Protein AF-A0A428NBM4-F1 (afdb_monomer_lite)

Secondary structure (DSSP, 8-state):
----GGG-EEEE--TT--TT---EEEEE--STTTS--TTTTHHHHHHHHHHHT-EEEEEP---TTTS-TTHHHHSPPPTT-S-EEESS-----GGGS-GGGGGG--HHHHTTT-SSS-HHHHHHHHHHH---TT-TTT-GGG-SSTTTTPPPEE-

Sequence (155 aa):
MRGDYGNDLRIHHPANSPSDASAMFGLIHGGGFCLGNDFIHSYQLRAIASIHHVTVVNLSYHLTPEHRFPAGPNDRKPPGLPGVSACIPYFLEEGIVPAQYKDFYLVREQNVDSMVINKEAMDFVLAAYRPDIMSAAFSPFQSEHPHTGMPPVYM

Foldseek 3Di:
DDDPQAADKDKQAAPDADDDDAQEAEEEDDDLLADDHNCPCVVVQNVVCHVRVHMYIYGHHHGWPVDAPPRRLPHDDDPDRQEYEYDPDDQDDLVLPPPVCNVVPCCQVVQCPPPAPHPVNNVVSCVTRVDPNCDCSRHLSNDPDRPVVPHHYHD

Radius of gyration: 17.14 Å; chains: 1; bounding box: 44×39×41 Å

pLDDT: mean 89.05, std 10.77, range [37.56, 97.94]

Structure (mmCIF, N/CA/C/O backbone):
data_AF-A0A428NBM4-F1
#
_entry.id   AF-A0A428NBM4-F1
#
loop_
_atom_site.group_PDB
_atom_site.id
_atom_site.type_symbol
_atom_site.label_atom_id
_atom_site.label_alt_id
_atom_site.label_comp_id
_atom_site.label_asym_id
_atom_site.label_entity_id
_atom_site.label_seq_id
_atom_site.pdbx_PDB_ins_code
_atom_site.Cartn_x
_atom_site.Cartn_y
_atom_site.Cartn_z
_atom_site.occupancy
_atom_site.B_iso_or_equiv
_atom_site.auth_seq_id
_atom_site.auth_comp_id
_atom_site.auth_asym_id
_atom_site.auth_atom_id
_atom_site.pdbx_PDB_model_num
ATOM 1 N N . MET A 1 1 ? 13.678 -24.552 3.038 1.00 37.56 1 MET A N 1
ATOM 2 C CA . MET A 1 1 ? 14.608 -23.459 3.388 1.00 37.56 1 MET A CA 1
ATOM 3 C C . MET A 1 1 ? 13.862 -22.157 3.180 1.00 37.56 1 MET A C 1
ATOM 5 O O . MET A 1 1 ? 13.599 -21.832 2.034 1.00 37.56 1 MET A O 1
ATOM 9 N N . ARG A 1 2 ? 13.415 -21.494 4.251 1.00 44.97 2 ARG A N 1
ATOM 10 C CA . ARG A 1 2 ? 12.775 -20.174 4.172 1.00 44.97 2 ARG A CA 1
ATOM 11 C C . ARG A 1 2 ? 13.815 -19.156 4.638 1.00 44.97 2 ARG A C 1
ATOM 13 O O . ARG A 1 2 ? 14.247 -19.249 5.783 1.00 44.97 2 ARG A O 1
ATOM 20 N N . GLY A 1 3 ? 14.301 -18.329 3.717 1.00 47.94 3 GLY A N 1
ATOM 21 C CA . GLY A 1 3 ? 15.221 -17.233 4.020 1.00 47.94 3 GLY A CA 1
ATOM 22 C C . GLY A 1 3 ? 14.502 -16.072 4.708 1.00 47.94 3 GLY A C 1
ATOM 23 O O . GLY A 1 3 ? 13.281 -16.089 4.857 1.00 47.94 3 GLY A O 1
ATOM 24 N N . ASP A 1 4 ? 15.273 -15.077 5.126 1.00 60.25 4 ASP A N 1
ATOM 25 C CA . ASP A 1 4 ? 14.794 -13.795 5.646 1.00 60.25 4 ASP A CA 1
ATOM 26 C C . ASP A 1 4 ? 14.234 -12.932 4.492 1.00 60.25 4 ASP A C 1
ATOM 28 O O . ASP A 1 4 ? 14.894 -12.027 3.988 1.00 60.25 4 ASP A O 1
ATOM 32 N N . TYR A 1 5 ? 13.046 -13.291 3.989 1.00 60.06 5 TYR A N 1
ATOM 33 C CA . TYR A 1 5 ? 12.453 -12.723 2.765 1.00 60.06 5 TYR A CA 1
ATOM 34 C C . TYR A 1 5 ? 12.015 -11.254 2.884 1.00 60.06 5 TYR A C 1
ATOM 36 O O . TYR A 1 5 ? 11.665 -10.646 1.872 1.00 60.06 5 TYR A O 1
ATOM 44 N N . GLY A 1 6 ? 11.998 -10.668 4.086 1.00 61.41 6 GLY A N 1
ATOM 45 C CA . GLY A 1 6 ? 11.420 -9.339 4.319 1.00 61.41 6 GLY A CA 1
ATOM 46 C C . GLY A 1 6 ? 12.168 -8.175 3.666 1.00 61.41 6 GLY A C 1
ATOM 47 O O . GLY A 1 6 ? 11.662 -7.061 3.651 1.00 61.41 6 GLY A O 1
ATOM 48 N N . ASN A 1 7 ? 13.350 -8.417 3.094 1.00 72.62 7 ASN A N 1
ATOM 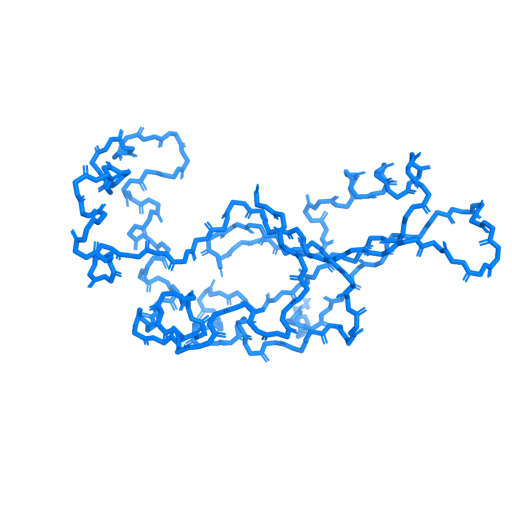49 C CA . ASN A 1 7 ? 14.169 -7.384 2.453 1.00 72.62 7 ASN A CA 1
ATOM 50 C C . ASN A 1 7 ? 14.573 -7.722 1.008 1.00 72.62 7 ASN A C 1
ATOM 52 O O . ASN A 1 7 ? 15.421 -7.037 0.429 1.00 72.62 7 ASN A O 1
ATOM 56 N N . ASP A 1 8 ? 13.986 -8.767 0.422 1.00 83.75 8 ASP A N 1
ATOM 57 C CA . ASP A 1 8 ? 14.270 -9.133 -0.961 1.00 83.75 8 ASP A CA 1
ATOM 58 C C . ASP A 1 8 ? 13.597 -8.160 -1.941 1.00 83.75 8 ASP A C 1
ATOM 60 O O . ASP A 1 8 ? 12.473 -7.691 -1.747 1.00 83.75 8 ASP A O 1
ATOM 64 N N . LEU A 1 9 ? 14.299 -7.871 -3.036 1.00 87.31 9 LEU A N 1
ATOM 65 C CA . LEU A 1 9 ? 13.811 -7.030 -4.122 1.00 87.31 9 LEU A CA 1
ATOM 66 C C . LEU A 1 9 ? 13.942 -7.787 -5.434 1.00 87.31 9 LEU A C 1
ATOM 68 O O . LEU A 1 9 ? 15.004 -8.334 -5.744 1.00 87.31 9 LEU A O 1
ATOM 72 N N . ARG A 1 10 ? 12.897 -7.733 -6.258 1.00 90.19 10 ARG A N 1
ATOM 73 C CA . ARG A 1 10 ? 12.969 -8.218 -7.635 1.00 90.19 10 ARG A CA 1
ATOM 74 C C . ARG A 1 10 ? 12.928 -7.062 -8.606 1.00 90.19 10 ARG A C 1
ATOM 76 O O . ARG A 1 10 ? 11.969 -6.302 -8.642 1.00 90.19 10 ARG A O 1
ATOM 83 N N . ILE A 1 11 ? 13.966 -6.961 -9.424 1.00 91.06 11 ILE A N 1
ATOM 84 C CA . ILE A 1 11 ? 14.113 -5.883 -10.396 1.00 91.06 11 ILE A CA 1
ATOM 85 C C . ILE A 1 11 ? 13.870 -6.440 -11.796 1.00 91.06 11 ILE A C 1
ATOM 87 O O . ILE A 1 11 ? 14.522 -7.392 -12.227 1.00 91.06 11 ILE A O 1
ATOM 91 N N . HIS A 1 12 ? 12.936 -5.827 -12.514 1.00 91.12 12 HIS A N 1
ATOM 92 C CA . HIS A 1 12 ? 12.696 -6.068 -13.928 1.00 91.12 12 HIS A CA 1
ATOM 93 C C . HIS A 1 12 ? 13.242 -4.881 -14.717 1.00 91.12 12 HIS A C 1
ATOM 95 O O . HIS A 1 12 ? 12.687 -3.786 -14.657 1.00 91.12 12 HIS A O 1
ATOM 101 N N . HIS A 1 13 ? 14.335 -5.106 -15.444 1.00 89.50 13 HIS A N 1
ATOM 102 C CA . HIS A 1 13 ? 14.954 -4.108 -16.310 1.00 89.50 13 HIS A CA 1
ATOM 103 C C . HIS A 1 13 ? 14.681 -4.441 -17.791 1.00 89.50 13 HIS A C 1
ATOM 105 O O . HIS A 1 13 ? 14.746 -5.621 -18.156 1.00 89.50 13 HIS A O 1
ATOM 111 N N . PRO A 1 14 ? 14.381 -3.456 -18.659 1.00 86.00 14 PRO A N 1
ATOM 112 C CA . PRO A 1 14 ? 14.180 -3.706 -20.084 1.00 86.00 14 PRO A CA 1
ATOM 113 C C . PRO A 1 14 ? 15.511 -4.044 -20.771 1.00 86.00 14 PRO A C 1
ATOM 115 O O . PRO A 1 14 ? 16.507 -3.358 -20.565 1.00 86.00 14 PRO A O 1
ATOM 118 N N . ALA A 1 15 ? 15.529 -5.067 -21.632 1.00 77.88 15 ALA A N 1
ATOM 119 C CA . ALA A 1 15 ? 16.760 -5.570 -22.260 1.00 77.88 15 ALA A CA 1
ATOM 120 C C . ALA A 1 15 ? 17.483 -4.556 -23.175 1.00 77.88 15 ALA A C 1
ATOM 122 O O . ALA A 1 15 ? 18.697 -4.637 -23.319 1.00 77.88 15 ALA A O 1
ATOM 123 N N . ASN A 1 16 ? 16.752 -3.606 -23.770 1.00 71.00 16 ASN A N 1
ATOM 124 C CA . ASN A 1 16 ? 17.273 -2.635 -24.743 1.00 71.00 16 ASN A CA 1
ATOM 125 C C . ASN A 1 16 ? 17.028 -1.185 -24.286 1.00 71.00 16 ASN A C 1
ATOM 127 O O . ASN A 1 16 ? 16.511 -0.368 -25.048 1.00 71.00 16 ASN A O 1
ATOM 131 N N . SER A 1 17 ? 17.316 -0.871 -23.023 1.00 63.38 17 SER A N 1
ATOM 132 C CA . SER A 1 17 ? 17.150 0.494 -22.507 1.00 63.38 17 SER A CA 1
ATOM 133 C C . SER A 1 17 ? 18.267 1.414 -23.025 1.00 63.38 17 SER A C 1
ATOM 135 O O . SER A 1 17 ? 19.436 1.038 -22.921 1.00 63.38 17 SER A O 1
ATOM 137 N N . PRO A 1 18 ? 17.957 2.617 -23.555 1.00 61.38 18 PRO A N 1
ATOM 138 C CA . PRO A 1 18 ? 18.966 3.644 -23.813 1.00 61.38 18 PRO A CA 1
ATOM 139 C C . PRO A 1 18 ? 19.746 3.941 -22.527 1.00 61.38 18 PRO A C 1
ATOM 141 O O . PRO A 1 18 ? 19.157 3.983 -21.446 1.00 61.38 18 PRO A O 1
ATOM 144 N N . SER A 1 19 ? 21.059 4.123 -22.643 1.00 59.75 19 SER A N 1
ATOM 145 C CA . SER A 1 19 ? 22.035 3.842 -21.584 1.00 59.75 19 SER A CA 1
ATOM 146 C C . SER A 1 19 ? 21.972 4.664 -20.295 1.00 59.75 19 SER A C 1
ATOM 148 O O . SER A 1 19 ? 22.744 4.334 -19.409 1.00 59.75 19 SER A O 1
ATOM 150 N N . ASP A 1 20 ? 21.098 5.663 -20.107 1.00 56.62 20 ASP A N 1
ATOM 151 C CA . ASP A 1 20 ? 21.277 6.581 -18.962 1.00 56.62 20 ASP A CA 1
ATOM 152 C C . ASP A 1 20 ? 20.022 7.080 -18.219 1.00 56.62 20 ASP A C 1
ATOM 154 O O . ASP A 1 20 ? 20.172 7.806 -17.239 1.00 56.62 20 ASP A O 1
ATOM 158 N N . ALA A 1 21 ? 18.788 6.692 -18.576 1.00 58.72 21 ALA A N 1
ATOM 159 C CA . ALA A 1 21 ? 17.611 7.081 -17.772 1.00 58.72 21 ALA A CA 1
ATOM 160 C C . ALA A 1 21 ? 16.341 6.270 -18.089 1.00 58.72 21 ALA A C 1
ATOM 162 O O . ALA A 1 21 ? 15.395 6.778 -18.691 1.00 58.72 21 ALA A O 1
ATOM 163 N N . SER A 1 22 ? 16.275 5.007 -17.664 1.00 67.19 22 SER A N 1
ATOM 164 C CA . SER A 1 22 ? 14.984 4.308 -17.610 1.00 67.19 22 SER A CA 1
ATOM 165 C C . SER A 1 22 ? 14.233 4.775 -16.358 1.00 67.19 22 SER A C 1
ATOM 167 O O . SER A 1 22 ? 14.761 4.664 -15.250 1.00 67.19 22 SER A O 1
ATOM 169 N N . ALA A 1 23 ? 13.023 5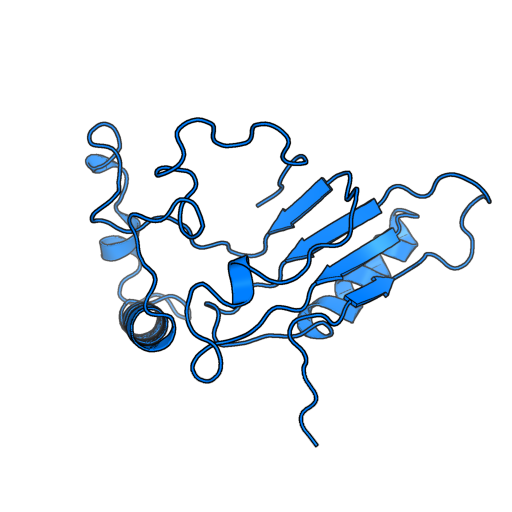.326 -16.519 1.00 80.94 23 ALA A N 1
ATOM 170 C CA . ALA A 1 23 ? 12.177 5.685 -15.380 1.00 80.94 23 ALA A CA 1
ATOM 171 C C . ALA A 1 23 ? 11.952 4.457 -14.479 1.00 80.94 23 ALA A C 1
ATOM 173 O O . ALA A 1 23 ? 11.924 3.327 -14.967 1.00 80.94 23 ALA A O 1
ATOM 174 N N . MET A 1 24 ? 11.806 4.669 -13.169 1.00 88.00 24 MET A N 1
ATOM 175 C CA . MET A 1 24 ? 11.711 3.588 -12.186 1.00 88.00 24 MET A CA 1
ATOM 176 C C . MET A 1 24 ? 10.466 3.731 -11.315 1.00 88.00 24 MET A C 1
ATOM 178 O O . MET A 1 24 ? 10.123 4.839 -10.925 1.00 88.00 24 MET A O 1
ATOM 182 N N . PHE A 1 25 ? 9.817 2.631 -10.942 1.00 89.00 25 PHE A N 1
ATOM 183 C CA . PHE A 1 25 ? 8.845 2.653 -9.845 1.00 89.00 25 PHE A CA 1
ATOM 184 C C . PHE A 1 25 ? 8.880 1.360 -9.029 1.00 89.00 25 PHE A C 1
ATOM 186 O O . PHE A 1 25 ? 9.268 0.299 -9.526 1.00 89.00 25 PHE A O 1
ATOM 193 N N . GLY A 1 26 ? 8.496 1.470 -7.757 1.00 91.69 26 GLY A N 1
ATOM 194 C CA . GLY A 1 26 ? 8.331 0.329 -6.860 1.00 91.69 26 GLY A CA 1
ATOM 195 C C . GLY A 1 26 ? 6.893 -0.184 -6.856 1.00 91.69 26 GLY A C 1
ATOM 196 O O . GLY A 1 26 ? 5.971 0.624 -6.870 1.00 91.69 26 GLY A O 1
ATOM 197 N N . LEU A 1 27 ? 6.686 -1.497 -6.793 1.00 93.38 27 LEU A N 1
ATOM 198 C CA . LEU A 1 27 ? 5.392 -2.116 -6.517 1.00 93.38 27 LEU A CA 1
ATOM 199 C C . LEU A 1 27 ? 5.403 -2.726 -5.114 1.00 93.38 27 LEU A C 1
ATOM 201 O O . LEU A 1 27 ? 6.268 -3.544 -4.801 1.00 93.38 27 LEU A O 1
ATOM 205 N N . ILE A 1 28 ? 4.413 -2.359 -4.304 1.00 92.75 28 ILE A N 1
ATOM 206 C CA . ILE A 1 28 ? 4.089 -3.027 -3.042 1.00 92.75 28 ILE A CA 1
ATOM 207 C C . ILE A 1 28 ? 2.923 -3.974 -3.324 1.00 92.75 28 ILE A C 1
ATOM 209 O O . ILE A 1 28 ? 1.830 -3.529 -3.690 1.00 92.75 28 ILE A O 1
ATOM 213 N N . HIS A 1 29 ? 3.164 -5.279 -3.194 1.00 94.12 29 HIS A N 1
ATOM 214 C CA . HIS A 1 29 ? 2.140 -6.285 -3.465 1.00 94.12 29 HIS A CA 1
ATOM 215 C C . HIS A 1 29 ? 1.031 -6.279 -2.401 1.00 94.12 29 HIS A C 1
ATOM 217 O O . HIS A 1 29 ? 1.272 -5.982 -1.229 1.00 94.12 29 HIS A O 1
ATOM 223 N N . GLY A 1 30 ? -0.185 -6.650 -2.808 1.00 93.56 30 GLY A N 1
ATOM 224 C CA . GLY A 1 30 ? -1.311 -6.872 -1.896 1.00 93.56 30 GLY A CA 1
ATOM 225 C C . GLY A 1 30 ? -1.204 -8.212 -1.156 1.00 93.56 30 GLY A C 1
ATOM 226 O O . GLY A 1 30 ? -0.149 -8.837 -1.134 1.00 93.56 30 GLY A O 1
ATOM 227 N N . GLY A 1 31 ? -2.314 -8.691 -0.589 1.00 94.00 31 GLY A N 1
ATOM 228 C CA . GLY A 1 31 ? -2.356 -9.978 0.129 1.00 94.00 31 GLY A CA 1
ATOM 229 C C . GLY A 1 31 ? -2.649 -9.864 1.626 1.00 94.00 31 GLY A C 1
ATOM 230 O O . GLY A 1 31 ? -2.345 -10.784 2.384 1.00 94.00 31 GLY A O 1
ATOM 231 N N . GLY A 1 32 ? -3.215 -8.732 2.063 1.00 94.00 32 GLY A N 1
ATOM 232 C CA . GLY A 1 32 ? -3.685 -8.542 3.439 1.00 94.00 32 GLY A CA 1
ATOM 233 C C . GLY A 1 32 ? -2.587 -8.711 4.488 1.00 94.00 32 GLY A C 1
ATOM 234 O O . GLY A 1 32 ? -2.860 -9.207 5.574 1.00 94.00 32 GLY A O 1
ATOM 235 N N . PHE A 1 33 ? -1.337 -8.384 4.141 1.00 94.56 33 PHE A N 1
ATOM 236 C CA . PHE A 1 33 ? -0.144 -8.575 4.978 1.00 94.56 33 PHE A CA 1
ATOM 237 C C . PHE A 1 33 ? 0.185 -10.034 5.342 1.00 94.56 33 PHE A C 1
ATOM 239 O O . PHE A 1 33 ? 1.156 -10.277 6.054 1.00 94.56 33 PHE A O 1
ATOM 246 N N . CYS A 1 34 ? -0.604 -11.001 4.866 1.00 93.44 34 CYS A N 1
ATOM 247 C CA . CYS A 1 34 ? -0.477 -12.426 5.181 1.00 93.44 34 CYS A CA 1
ATOM 248 C C . CYS A 1 34 ? 0.067 -13.241 3.999 1.00 93.44 34 CYS A C 1
ATOM 250 O O . CYS A 1 34 ? 0.510 -14.373 4.170 1.00 93.44 34 CYS A O 1
ATOM 252 N N . LEU A 1 35 ? -0.031 -12.700 2.782 1.00 92.44 35 LEU A N 1
ATOM 253 C CA . LEU A 1 35 ? 0.236 -13.404 1.533 1.00 92.44 35 LEU A CA 1
ATOM 254 C C . LEU A 1 35 ? 1.086 -12.552 0.591 1.00 92.44 35 LEU A C 1
ATOM 256 O O . LEU A 1 35 ? 1.086 -11.325 0.665 1.00 92.44 35 LEU A O 1
ATOM 260 N N . GLY A 1 36 ? 1.729 -13.227 -0.359 1.00 91.12 36 GLY A N 1
ATOM 261 C CA . GLY A 1 36 ? 2.496 -12.604 -1.431 1.00 91.12 36 GLY A CA 1
ATOM 262 C C . GLY A 1 36 ? 3.998 -12.829 -1.304 1.00 91.12 36 GLY A C 1
ATOM 263 O O . GLY A 1 36 ? 4.468 -13.548 -0.424 1.00 91.12 36 GLY A O 1
ATOM 264 N N . ASN A 1 37 ? 4.721 -12.303 -2.287 1.00 90.56 37 ASN A N 1
ATOM 265 C CA . ASN A 1 37 ? 6.178 -12.309 -2.399 1.00 90.56 37 ASN A CA 1
ATOM 266 C C . ASN A 1 37 ? 6.592 -11.455 -3.611 1.00 90.56 37 ASN A C 1
ATOM 268 O O . ASN A 1 37 ? 5.755 -10.973 -4.384 1.00 90.56 37 ASN A O 1
ATOM 272 N N . ASP A 1 38 ? 7.896 -11.353 -3.845 1.00 87.06 38 ASP A N 1
ATOM 273 C CA . ASP A 1 38 ? 8.503 -10.690 -4.998 1.00 87.06 38 ASP A CA 1
ATOM 274 C C . ASP A 1 38 ? 8.164 -11.328 -6.365 1.00 87.06 38 ASP A C 1
ATOM 276 O O . ASP A 1 38 ? 8.462 -10.736 -7.406 1.00 87.06 38 ASP A O 1
ATOM 280 N N . PHE A 1 39 ? 7.502 -12.488 -6.420 1.00 89.25 39 PHE A N 1
ATOM 281 C CA . PHE A 1 39 ? 7.123 -13.149 -7.675 1.00 89.25 39 PHE A CA 1
ATOM 282 C C . PHE A 1 39 ? 5.685 -12.891 -8.123 1.00 89.25 39 PHE A C 1
ATOM 284 O O . PHE A 1 39 ? 5.407 -13.006 -9.317 1.00 89.25 39 PHE A O 1
ATOM 291 N N . ILE A 1 40 ? 4.774 -12.528 -7.216 1.00 89.81 40 ILE A N 1
ATOM 292 C CA . ILE A 1 40 ? 3.322 -12.557 -7.476 1.00 89.81 40 ILE A CA 1
ATOM 293 C C . ILE A 1 40 ? 2.870 -11.669 -8.651 1.00 89.81 40 ILE A C 1
ATOM 295 O O . ILE A 1 40 ? 1.884 -11.976 -9.317 1.00 89.81 40 ILE A O 1
ATOM 299 N N . HIS A 1 41 ? 3.635 -10.621 -8.969 1.00 92.00 41 HIS A N 1
ATOM 300 C CA . HIS A 1 41 ? 3.386 -9.733 -10.109 1.00 92.00 41 HIS A CA 1
ATOM 301 C C . HIS A 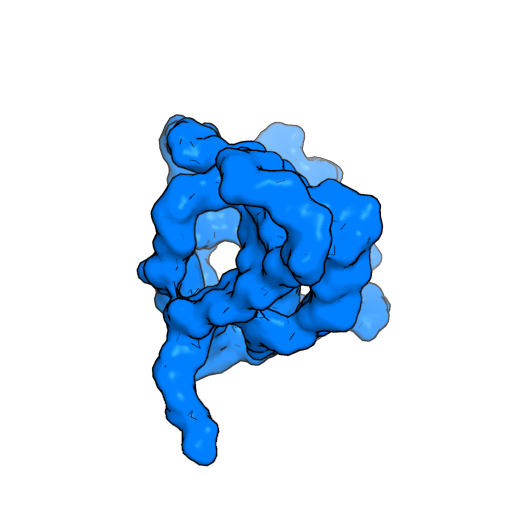1 41 ? 4.442 -9.841 -11.225 1.00 92.00 41 HIS A C 1
ATOM 303 O O . HIS A 1 41 ? 4.416 -9.065 -12.178 1.00 92.00 41 HIS A O 1
ATOM 309 N N . SER A 1 42 ? 5.386 -10.786 -11.142 1.00 90.50 42 SER A N 1
ATOM 310 C CA . SER A 1 42 ? 6.571 -10.837 -12.016 1.00 90.50 42 SER A CA 1
ATOM 311 C C . SER A 1 42 ? 6.249 -10.851 -13.510 1.00 90.50 42 SER A C 1
ATOM 313 O O . SER A 1 42 ? 6.944 -10.203 -14.292 1.00 90.50 42 SER A O 1
ATOM 315 N N . TYR A 1 43 ? 5.213 -11.581 -13.936 1.00 92.88 43 TYR A N 1
ATOM 316 C CA . TYR A 1 43 ? 4.838 -11.636 -15.351 1.00 92.88 43 TYR A CA 1
ATOM 317 C C . TYR A 1 43 ? 4.339 -10.272 -15.846 1.00 92.88 43 TYR A C 1
ATOM 319 O O . TYR A 1 43 ? 4.818 -9.766 -16.863 1.00 92.88 43 TYR A O 1
ATOM 327 N N . GLN A 1 44 ? 3.426 -9.655 -15.092 1.00 93.50 44 GLN A N 1
ATOM 328 C CA . GLN A 1 44 ? 2.873 -8.340 -15.398 1.00 93.50 44 GLN A CA 1
ATOM 329 C C . GLN A 1 44 ? 3.963 -7.266 -15.376 1.00 93.50 44 GLN A C 1
ATOM 331 O O . GLN A 1 44 ? 4.069 -6.481 -16.315 1.00 93.50 44 GLN A O 1
ATOM 336 N N . LEU A 1 45 ? 4.822 -7.261 -14.354 1.00 93.31 45 LEU A N 1
ATOM 337 C CA . LEU A 1 45 ? 5.884 -6.264 -14.229 1.00 93.31 45 LEU A CA 1
ATOM 338 C C . LEU A 1 45 ? 6.955 -6.415 -15.305 1.00 93.31 45 LEU A C 1
ATOM 340 O O . LEU A 1 45 ? 7.451 -5.410 -15.807 1.00 93.31 45 LEU A O 1
ATOM 344 N N . ARG A 1 46 ? 7.271 -7.645 -15.730 1.00 92.75 46 ARG A N 1
ATOM 345 C CA . ARG A 1 46 ? 8.159 -7.866 -16.878 1.00 92.75 46 ARG A CA 1
ATOM 346 C C . ARG A 1 46 ? 7.563 -7.299 -18.166 1.00 92.75 46 ARG A C 1
ATOM 348 O O . ARG A 1 46 ? 8.294 -6.707 -18.957 1.00 92.75 46 ARG A O 1
ATOM 355 N N . ALA A 1 47 ? 6.257 -7.469 -18.377 1.00 93.06 47 ALA A N 1
ATOM 356 C CA . ALA A 1 47 ? 5.572 -6.894 -19.531 1.00 93.06 47 ALA A CA 1
ATOM 357 C C . ALA A 1 47 ? 5.582 -5.359 -19.478 1.00 93.06 47 ALA A C 1
ATOM 359 O O . ALA A 1 47 ? 5.967 -4.731 -20.459 1.00 93.06 47 ALA A O 1
ATOM 360 N N . ILE A 1 48 ? 5.258 -4.760 -18.327 1.00 92.31 48 ILE A N 1
ATOM 361 C CA . ILE A 1 48 ? 5.298 -3.303 -18.124 1.00 92.31 48 ILE A CA 1
ATOM 362 C C . ILE A 1 48 ? 6.701 -2.754 -18.389 1.00 92.31 48 ILE A C 1
ATOM 364 O O . ILE A 1 48 ? 6.849 -1.815 -19.170 1.00 92.31 48 ILE A O 1
ATOM 368 N N . ALA A 1 49 ? 7.727 -3.371 -17.795 1.00 92.06 49 ALA A N 1
ATOM 369 C CA . ALA A 1 49 ? 9.115 -2.977 -18.001 1.00 92.06 49 ALA A CA 1
ATOM 370 C C . ALA A 1 49 ? 9.486 -3.006 -19.490 1.00 92.06 49 ALA A C 1
ATOM 372 O O . ALA A 1 49 ? 10.052 -2.051 -20.016 1.00 92.06 49 ALA A O 1
ATOM 373 N N . SER A 1 50 ? 9.108 -4.076 -20.194 1.00 90.38 50 SER A N 1
ATOM 374 C CA . SER A 1 50 ? 9.409 -4.235 -21.617 1.00 90.38 50 SER A CA 1
ATOM 375 C C . SER A 1 50 ? 8.639 -3.270 -22.522 1.00 90.38 50 SER A C 1
ATOM 377 O O . SER A 1 50 ? 9.219 -2.791 -23.488 1.00 90.38 50 SER A O 1
ATOM 379 N N . ILE A 1 51 ? 7.351 -3.028 -22.262 1.00 90.69 51 ILE A N 1
ATOM 380 C CA . ILE A 1 51 ? 6.476 -2.212 -23.123 1.00 90.69 51 ILE A CA 1
ATOM 381 C C . ILE A 1 51 ? 6.770 -0.722 -22.939 1.00 90.69 51 ILE A C 1
ATOM 383 O O . ILE A 1 51 ? 6.782 0.031 -23.907 1.00 90.69 51 ILE A O 1
ATOM 387 N N . HIS A 1 52 ? 7.004 -0.296 -21.697 1.00 89.19 52 HIS A N 1
ATOM 388 C CA . HIS A 1 52 ? 7.182 1.115 -21.360 1.00 89.19 52 HIS A CA 1
ATOM 389 C C . HIS A 1 52 ? 8.648 1.522 -21.194 1.00 89.19 52 HIS A C 1
ATOM 391 O O . HIS A 1 52 ? 8.922 2.686 -20.921 1.00 89.19 52 HIS A O 1
ATOM 397 N N . HIS A 1 53 ? 9.589 0.587 -21.363 1.00 88.31 53 HIS A N 1
ATOM 398 C CA . HIS A 1 53 ? 11.025 0.820 -21.186 1.00 88.31 53 HIS A CA 1
ATOM 399 C C . HIS A 1 53 ? 11.374 1.411 -19.806 1.00 88.31 53 HIS A C 1
ATOM 401 O O . HIS A 1 53 ? 12.253 2.266 -19.674 1.00 88.31 53 HIS A O 1
ATOM 407 N N . VAL A 1 54 ? 10.686 0.930 -18.766 1.00 88.69 54 VAL A N 1
ATOM 408 C CA . VAL A 1 54 ? 10.856 1.348 -17.365 1.00 88.69 54 VAL A CA 1
ATOM 409 C C . VAL A 1 54 ? 11.463 0.230 -16.522 1.00 88.69 54 VAL A C 1
ATOM 411 O O . VAL A 1 54 ? 11.216 -0.950 -16.766 1.00 88.69 54 VAL A O 1
ATOM 414 N N . THR A 1 55 ? 12.234 0.586 -15.501 1.00 90.81 55 THR A N 1
ATOM 415 C CA . THR A 1 55 ? 12.687 -0.364 -14.483 1.00 90.81 55 THR A CA 1
ATOM 416 C C . THR A 1 55 ? 11.615 -0.504 -13.413 1.00 90.81 55 THR A C 1
ATOM 418 O O . THR A 1 55 ? 11.164 0.484 -12.839 1.00 90.81 55 THR A O 1
ATOM 421 N N . VAL A 1 56 ? 11.208 -1.732 -13.110 1.00 91.19 56 VAL A N 1
ATOM 422 C CA . VAL A 1 56 ? 10.210 -1.983 -12.065 1.00 91.19 56 VAL A CA 1
ATOM 423 C C . VAL A 1 56 ? 10.829 -2.780 -10.933 1.00 91.19 56 VAL A C 1
ATOM 425 O O . VAL A 1 56 ? 11.446 -3.818 -11.174 1.00 91.19 56 VAL A O 1
ATOM 428 N N . VAL A 1 57 ? 10.654 -2.302 -9.704 1.00 91.44 57 VAL A N 1
ATOM 429 C CA . VAL A 1 57 ? 11.124 -2.967 -8.484 1.00 91.44 57 VAL A CA 1
ATOM 430 C C . VAL A 1 57 ? 9.915 -3.554 -7.764 1.00 91.44 57 VAL A C 1
ATOM 432 O O . VAL A 1 57 ? 9.062 -2.804 -7.313 1.00 91.44 57 VAL A O 1
ATOM 435 N N . ASN A 1 58 ? 9.811 -4.874 -7.647 1.00 91.56 58 ASN A N 1
ATOM 436 C CA . ASN A 1 58 ? 8.824 -5.519 -6.783 1.00 91.56 58 ASN A CA 1
ATOM 437 C C . ASN A 1 58 ? 9.417 -5.684 -5.382 1.00 91.56 58 ASN A C 1
ATOM 439 O O . ASN A 1 58 ? 10.496 -6.270 -5.242 1.00 91.56 58 ASN A O 1
ATOM 443 N N . LEU A 1 59 ? 8.734 -5.146 -4.375 1.00 90.62 59 LEU A N 1
ATOM 444 C CA . LEU A 1 59 ? 9.187 -5.170 -2.990 1.00 90.62 59 LEU A CA 1
ATOM 445 C C . LEU A 1 59 ? 8.596 -6.391 -2.283 1.00 90.62 59 LEU A C 1
ATOM 447 O O . LEU A 1 59 ? 7.375 -6.554 -2.272 1.00 90.62 59 LEU A O 1
ATOM 451 N N . SER A 1 60 ? 9.446 -7.203 -1.655 1.00 91.19 60 SER A N 1
ATOM 452 C CA . SER A 1 60 ? 9.005 -8.075 -0.567 1.00 91.19 60 SER A CA 1
ATOM 453 C C . SER A 1 60 ? 8.951 -7.288 0.737 1.00 91.19 60 SER A C 1
ATOM 455 O O . SER A 1 60 ? 9.680 -6.314 0.927 1.00 91.19 60 SER A O 1
ATOM 457 N N . TYR A 1 61 ? 8.082 -7.731 1.634 1.00 92.75 61 TYR A N 1
ATOM 458 C CA . TYR A 1 61 ? 8.011 -7.265 3.010 1.00 92.75 61 TYR A CA 1
ATOM 459 C C . TYR A 1 61 ? 7.636 -8.436 3.919 1.00 92.75 61 TYR A C 1
ATOM 461 O O . TYR A 1 61 ? 7.086 -9.449 3.479 1.00 92.75 61 TYR A O 1
ATOM 469 N N . HIS A 1 62 ? 7.954 -8.305 5.197 1.00 93.94 62 HIS A N 1
ATOM 470 C CA . HIS A 1 62 ? 7.630 -9.263 6.235 1.00 93.94 62 HIS A CA 1
ATOM 471 C C . HIS A 1 62 ? 6.118 -9.464 6.365 1.00 93.94 62 HIS A C 1
ATOM 473 O O . HIS A 1 62 ? 5.351 -8.506 6.493 1.00 93.94 62 HIS A O 1
ATOM 479 N N . LEU A 1 63 ? 5.709 -10.734 6.376 1.00 94.88 63 LEU A N 1
ATOM 480 C CA . LEU A 1 63 ? 4.314 -11.149 6.459 1.00 94.88 63 LEU A CA 1
ATOM 481 C C . LEU A 1 63 ? 3.962 -11.679 7.850 1.00 94.88 63 LEU A C 1
ATOM 483 O O . LEU A 1 63 ? 4.791 -12.235 8.576 1.00 94.88 63 LEU A O 1
ATOM 487 N N . THR A 1 64 ? 2.692 -11.529 8.198 1.00 94.88 64 THR A N 1
ATOM 488 C CA . THR A 1 64 ? 2.085 -12.129 9.386 1.00 94.88 64 THR A CA 1
ATOM 489 C C . THR A 1 64 ? 1.622 -13.566 9.075 1.00 94.88 64 THR A C 1
ATOM 491 O O . THR A 1 64 ? 1.242 -13.823 7.930 1.00 94.88 64 THR A O 1
ATOM 494 N N . PRO A 1 65 ? 1.588 -14.514 10.040 1.00 93.38 65 PRO A N 1
ATOM 495 C CA . PRO A 1 65 ? 1.755 -14.381 11.496 1.00 93.38 65 PRO A CA 1
ATOM 496 C C . PRO A 1 65 ? 3.192 -14.313 12.020 1.00 93.38 65 PRO A C 1
ATOM 498 O O . PRO A 1 65 ? 3.371 -13.966 13.192 1.00 93.38 65 PRO A O 1
ATOM 501 N N . GLU A 1 66 ? 4.189 -14.661 11.206 1.00 94.31 66 GLU A N 1
ATOM 502 C CA . GLU A 1 66 ? 5.590 -14.752 11.628 1.00 94.31 66 GLU A CA 1
ATOM 503 C C . GLU A 1 66 ? 6.132 -13.390 12.072 1.00 94.31 66 GLU A C 1
ATOM 505 O O . GLU A 1 66 ? 6.783 -13.284 13.113 1.00 94.31 66 GLU A O 1
ATOM 510 N N . HIS A 1 67 ? 5.787 -12.339 11.327 1.00 95.00 67 HIS A N 1
ATOM 511 C CA . HIS A 1 67 ? 6.239 -10.976 11.561 1.00 95.00 67 HIS A CA 1
ATOM 512 C C . HIS A 1 67 ? 5.045 -10.021 11.510 1.00 95.00 67 HIS A C 1
ATOM 514 O O . HIS A 1 67 ? 4.621 -9.543 10.460 1.00 95.00 67 HIS A O 1
ATOM 520 N N . ARG A 1 68 ? 4.460 -9.764 12.679 1.00 95.25 68 ARG A N 1
ATOM 521 C CA . ARG A 1 68 ? 3.280 -8.897 12.813 1.00 95.25 68 ARG A CA 1
ATOM 522 C C . ARG A 1 68 ? 3.650 -7.425 12.647 1.00 95.25 68 ARG A C 1
ATOM 524 O O . ARG A 1 68 ? 4.829 -7.068 12.633 1.00 95.25 68 ARG A O 1
ATOM 531 N N . PHE A 1 69 ? 2.641 -6.560 12.572 1.00 96.62 69 PHE A N 1
ATOM 532 C CA . PHE A 1 69 ? 2.856 -5.116 12.613 1.00 96.62 69 PHE A CA 1
ATOM 533 C C . PHE A 1 69 ? 3.775 -4.722 13.796 1.00 96.62 69 PHE A C 1
ATOM 535 O O . PHE A 1 69 ? 3.589 -5.255 14.895 1.00 96.62 69 PHE A O 1
ATOM 542 N N . PRO A 1 70 ? 4.754 -3.810 13.618 1.00 95.69 70 PRO A N 1
ATOM 543 C CA . PRO A 1 70 ? 5.063 -3.011 12.424 1.00 95.69 70 PRO A CA 1
ATOM 544 C C . PRO A 1 70 ? 6.198 -3.578 11.545 1.00 95.69 70 PRO A C 1
ATOM 546 O O . PRO A 1 70 ? 6.869 -2.803 10.871 1.00 95.69 70 PRO A O 1
ATOM 549 N N . ALA A 1 71 ? 6.453 -4.893 11.540 1.00 95.00 71 ALA A N 1
ATOM 550 C CA . ALA A 1 71 ? 7.607 -5.465 10.832 1.00 95.00 71 ALA A CA 1
ATOM 551 C C . ALA A 1 71 ? 7.661 -5.082 9.340 1.00 95.00 71 ALA A C 1
ATOM 553 O O . ALA A 1 71 ? 8.622 -4.442 8.928 1.00 95.00 71 ALA A O 1
ATOM 554 N N . GLY A 1 72 ? 6.602 -5.364 8.572 1.00 92.75 72 GLY A N 1
ATOM 555 C CA . GLY A 1 72 ? 6.514 -4.989 7.152 1.00 92.75 72 GLY A CA 1
ATOM 556 C C . GLY A 1 72 ? 6.709 -3.484 6.893 1.00 92.75 72 GLY A C 1
ATOM 557 O O . GLY A 1 72 ? 7.574 -3.099 6.107 1.00 92.75 72 GLY A O 1
ATOM 558 N N . PRO A 1 73 ? 5.970 -2.587 7.579 1.00 91.31 73 PRO A N 1
ATOM 559 C CA . PRO A 1 73 ? 6.202 -1.143 7.486 1.00 91.31 73 PRO A CA 1
ATOM 560 C C . PRO A 1 73 ? 7.634 -0.697 7.816 1.00 91.31 73 PRO A C 1
ATOM 562 O O . PRO A 1 73 ? 8.104 0.297 7.252 1.00 91.31 73 PRO A O 1
ATOM 565 N N . ASN A 1 74 ? 8.338 -1.425 8.681 1.00 92.06 74 ASN A N 1
ATOM 566 C CA . ASN A 1 74 ? 9.713 -1.131 9.076 1.00 92.06 74 ASN A CA 1
ATOM 567 C C . ASN A 1 74 ? 10.769 -1.754 8.157 1.00 92.06 74 ASN A C 1
ATOM 569 O O . ASN A 1 74 ? 11.952 -1.449 8.325 1.00 92.06 74 ASN A O 1
ATOM 573 N N . ASP A 1 75 ? 10.373 -2.563 7.173 1.00 91.19 75 ASP A N 1
ATOM 574 C CA . ASP A 1 75 ? 11.325 -3.129 6.226 1.00 91.19 75 ASP A CA 1
ATOM 575 C C . ASP A 1 75 ? 12.034 -2.063 5.411 1.00 91.19 75 ASP A C 1
ATOM 577 O O . ASP A 1 75 ? 11.508 -0.972 5.111 1.00 91.19 75 ASP A O 1
ATOM 581 N N . ARG A 1 76 ? 13.278 -2.403 5.064 1.00 83.50 76 ARG A N 1
ATOM 582 C CA . ARG A 1 76 ? 14.169 -1.503 4.359 1.00 83.50 76 ARG A CA 1
ATOM 583 C C . ARG A 1 76 ? 13.621 -1.266 2.961 1.00 83.50 76 ARG A C 1
ATOM 585 O O . ARG A 1 76 ? 13.588 -2.147 2.110 1.00 83.50 76 ARG A O 1
ATOM 592 N N . LYS A 1 77 ? 13.276 -0.013 2.700 1.00 78.75 77 LYS A N 1
ATOM 593 C CA . LYS A 1 77 ? 12.837 0.435 1.380 1.00 78.75 77 LYS A CA 1
ATOM 594 C C . LYS A 1 77 ? 14.054 0.736 0.496 1.00 78.75 77 LYS A C 1
ATOM 596 O O . LYS A 1 77 ? 15.066 1.229 1.010 1.00 78.75 77 LYS A O 1
ATOM 601 N N . PRO A 1 78 ? 13.982 0.484 -0.823 1.00 78.38 78 PRO A N 1
ATOM 602 C CA . PRO A 1 78 ? 15.004 0.954 -1.748 1.00 78.38 78 PRO A CA 1
ATOM 603 C C . PRO A 1 78 ? 15.107 2.486 -1.660 1.00 78.38 78 PRO A C 1
ATOM 605 O O . PRO A 1 78 ? 14.074 3.162 -1.682 1.00 78.38 78 PRO A O 1
ATOM 608 N N . PRO A 1 79 ? 16.315 3.061 -1.544 1.00 74.00 79 PRO A N 1
ATOM 609 C CA . PRO A 1 79 ? 16.464 4.509 -1.519 1.00 74.00 79 PRO A CA 1
ATOM 610 C C . PRO A 1 79 ? 16.074 5.103 -2.879 1.00 74.00 79 PRO A C 1
ATOM 612 O O . PRO A 1 79 ? 16.433 4.564 -3.923 1.00 74.00 79 PRO A O 1
ATOM 615 N N . GLY A 1 80 ? 15.372 6.238 -2.864 1.00 78.75 80 GLY A N 1
ATOM 616 C CA . GLY A 1 80 ? 15.171 7.053 -4.065 1.00 78.75 80 GLY A CA 1
ATOM 617 C C . GLY A 1 80 ? 14.228 6.469 -5.120 1.00 78.75 80 GLY A C 1
ATOM 618 O O . GLY A 1 80 ? 14.407 6.761 -6.300 1.00 78.75 80 GLY A O 1
ATOM 619 N N . LEU A 1 81 ? 13.224 5.669 -4.736 1.00 84.81 81 LEU A N 1
ATOM 620 C CA . LEU A 1 81 ? 12.133 5.325 -5.656 1.00 84.81 81 LEU A CA 1
ATOM 621 C C . LEU A 1 81 ? 11.390 6.611 -6.063 1.00 84.81 81 LEU A C 1
ATOM 623 O O . LEU A 1 81 ? 10.828 7.262 -5.184 1.00 84.81 81 LEU A O 1
ATOM 627 N N . PRO A 1 82 ? 11.348 6.988 -7.356 1.00 88.50 82 PRO A N 1
ATOM 628 C CA . PRO A 1 82 ? 10.702 8.231 -7.777 1.00 88.50 82 PRO A CA 1
ATOM 629 C C . PRO A 1 82 ? 9.175 8.090 -7.897 1.00 88.50 82 PRO A C 1
ATOM 631 O O . PRO A 1 82 ? 8.488 9.074 -8.148 1.00 88.50 82 PRO A O 1
ATOM 634 N N . GLY A 1 83 ? 8.640 6.881 -7.698 1.00 90.75 83 GLY A N 1
ATOM 635 C CA . GLY A 1 83 ? 7.214 6.575 -7.662 1.00 90.75 83 GLY A CA 1
ATOM 636 C C . GLY A 1 83 ? 6.956 5.199 -7.046 1.00 90.75 83 GLY A C 1
ATOM 637 O O . GLY A 1 83 ? 7.813 4.309 -7.105 1.00 90.75 83 GLY A O 1
ATOM 638 N N . VAL A 1 84 ? 5.774 5.024 -6.456 1.00 91.81 84 VAL A N 1
ATOM 639 C CA . VAL A 1 84 ? 5.310 3.755 -5.881 1.00 91.81 84 VAL A CA 1
ATOM 640 C C . VAL A 1 84 ? 3.917 3.429 -6.410 1.00 91.81 84 VAL A C 1
ATOM 642 O O . VAL A 1 84 ? 3.061 4.300 -6.507 1.00 91.81 84 VAL A O 1
ATOM 645 N N . SER A 1 85 ? 3.677 2.163 -6.725 1.00 93.31 85 SER A N 1
ATOM 646 C CA . SER A 1 85 ? 2.344 1.600 -6.891 1.00 93.31 85 SER A CA 1
ATOM 647 C C . SER A 1 85 ? 2.047 0.676 -5.712 1.00 93.31 85 SER A C 1
ATOM 649 O O . SER A 1 85 ? 2.882 -0.151 -5.342 1.00 93.31 85 SER A O 1
ATOM 651 N N . ALA A 1 86 ? 0.879 0.830 -5.099 1.00 92.81 86 ALA A N 1
ATOM 652 C CA . ALA A 1 86 ? 0.421 0.005 -3.991 1.00 92.81 86 ALA A CA 1
ATOM 653 C C . ALA A 1 86 ? -0.816 -0.784 -4.432 1.00 92.81 86 ALA A C 1
ATOM 655 O O . ALA A 1 86 ? -1.834 -0.200 -4.787 1.00 92.81 86 ALA A O 1
ATOM 656 N N . CYS A 1 87 ? -0.731 -2.115 -4.437 1.00 93.81 87 CYS A N 1
ATOM 657 C CA . CYS A 1 87 ? -1.808 -2.968 -4.935 1.00 93.81 87 CYS A CA 1
ATOM 658 C C . CYS A 1 87 ? -2.845 -3.269 -3.840 1.00 93.81 87 CYS A C 1
ATOM 660 O O . CYS A 1 87 ? -2.513 -3.918 -2.850 1.00 93.81 87 CYS A O 1
ATOM 662 N N . ILE A 1 88 ? -4.098 -2.837 -4.053 1.00 92.75 88 ILE A N 1
ATOM 663 C CA . ILE A 1 88 ? -5.249 -3.013 -3.137 1.00 92.75 88 ILE A CA 1
ATOM 664 C C . ILE A 1 88 ? -4.854 -2.691 -1.690 1.00 92.75 88 ILE A C 1
ATOM 666 O O . ILE A 1 88 ? -4.821 -3.565 -0.816 1.00 92.75 88 ILE A O 1
ATOM 670 N N . PRO A 1 89 ? -4.457 -1.444 -1.436 1.00 91.88 89 PRO A N 1
ATOM 671 C CA . PRO A 1 89 ? -3.826 -1.130 -0.182 1.00 91.88 89 PRO A CA 1
ATOM 672 C C . PRO A 1 89 ? -4.864 -0.885 0.923 1.00 91.88 89 PRO A C 1
ATOM 674 O O . PRO A 1 89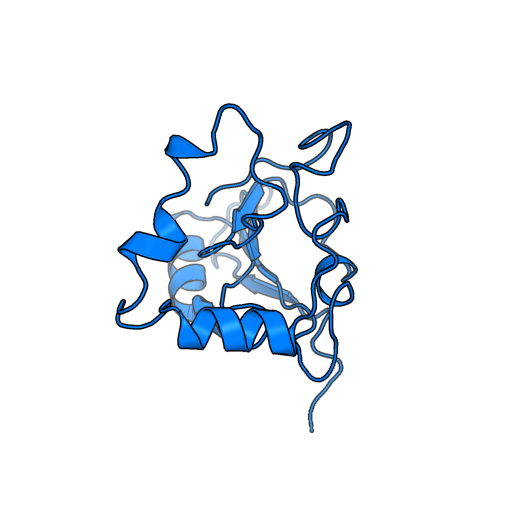 ? -5.989 -0.448 0.675 1.00 91.88 89 PRO A O 1
ATOM 677 N N . TYR A 1 90 ? -4.483 -1.191 2.162 1.00 92.81 90 TYR A N 1
ATOM 678 C CA . TYR A 1 90 ? -5.378 -1.177 3.314 1.00 92.81 90 TYR A CA 1
ATOM 679 C C . TYR A 1 90 ? -4.764 -0.374 4.465 1.00 92.81 90 TYR A C 1
ATOM 681 O O . TYR A 1 90 ? -3.809 -0.815 5.097 1.00 92.81 90 TYR A O 1
ATOM 689 N N . PHE A 1 91 ? -5.319 0.815 4.716 1.00 90.88 91 PHE A N 1
ATOM 690 C CA . PHE A 1 91 ? -4.772 1.794 5.672 1.00 90.88 91 PHE A CA 1
ATOM 691 C C . PHE A 1 91 ? -5.820 2.473 6.559 1.00 90.88 91 PHE A C 1
ATOM 693 O O . PHE A 1 91 ? -5.487 3.413 7.279 1.00 90.88 91 PHE A O 1
ATOM 700 N N . LEU A 1 92 ? -7.095 2.091 6.473 1.00 93.31 92 LEU A N 1
ATOM 701 C CA . LEU A 1 92 ? -8.156 2.795 7.192 1.00 93.31 92 LEU A CA 1
ATOM 702 C C . LEU A 1 92 ? -9.129 1.826 7.852 1.00 93.31 92 LEU A C 1
ATOM 704 O O . LEU A 1 92 ? -9.777 1.024 7.178 1.00 93.31 92 LEU A O 1
ATOM 708 N N . GLU A 1 93 ? -9.240 1.969 9.169 1.00 95.44 93 GLU A N 1
ATOM 709 C CA . GLU A 1 93 ? -10.165 1.236 10.024 1.00 95.44 93 GLU A CA 1
ATOM 710 C C . GLU A 1 93 ? -11.238 2.150 10.594 1.00 95.44 93 GLU A C 1
ATOM 712 O O . GLU A 1 93 ? -10.997 3.337 10.799 1.00 95.44 93 GLU A O 1
ATOM 717 N N . GLU A 1 94 ? -12.417 1.591 10.870 1.00 93.88 94 GLU A N 1
ATOM 718 C CA . GLU A 1 94 ? -13.604 2.346 11.294 1.00 93.88 94 GLU A CA 1
ATOM 719 C C . GLU A 1 94 ? -13.317 3.281 12.481 1.00 93.88 94 GLU A C 1
ATOM 721 O O . GLU A 1 94 ? -13.714 4.448 12.477 1.00 93.88 94 GLU A O 1
ATOM 726 N N . GLY A 1 95 ? -12.537 2.801 13.458 1.00 94.50 95 GLY A N 1
ATOM 727 C CA . GLY A 1 95 ? -12.157 3.562 14.651 1.00 94.50 95 GLY A CA 1
ATOM 728 C C . GLY A 1 95 ? -11.323 4.820 14.382 1.00 94.50 95 GLY A C 1
ATOM 729 O O . GLY A 1 95 ? -11.234 5.677 15.257 1.00 94.50 95 GLY A O 1
ATOM 730 N N . ILE A 1 96 ? -10.743 4.954 13.186 1.00 95.88 96 ILE A N 1
ATOM 731 C CA . ILE A 1 96 ? -9.883 6.077 12.787 1.00 95.88 96 ILE A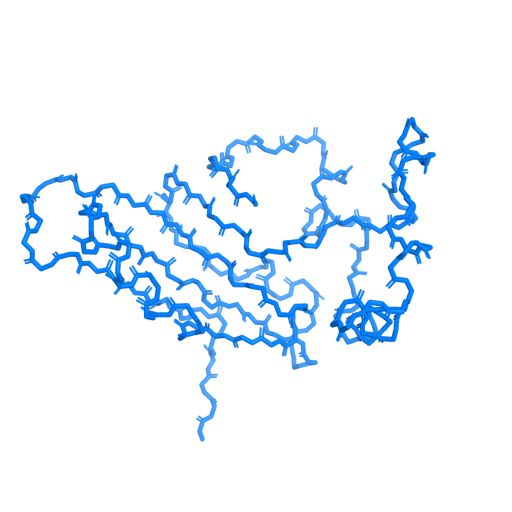 CA 1
ATOM 732 C C . ILE A 1 96 ? -10.395 6.833 11.553 1.00 95.88 96 ILE A C 1
ATOM 734 O O . ILE A 1 96 ? -9.690 7.688 11.017 1.00 95.88 96 ILE A O 1
ATOM 738 N N . VAL A 1 97 ? -11.616 6.549 11.092 1.00 96.38 97 VAL A N 1
ATOM 739 C CA . VAL A 1 97 ? -12.243 7.315 10.007 1.00 96.38 97 VAL A CA 1
ATOM 740 C C . VAL A 1 97 ? -12.514 8.746 10.493 1.00 96.38 97 VAL A C 1
ATOM 742 O O . VAL A 1 97 ? -13.200 8.919 11.509 1.00 96.38 97 VAL A O 1
ATOM 745 N N . PRO A 1 98 ? -12.030 9.789 9.786 1.00 94.31 98 PRO A N 1
ATOM 746 C CA . PRO A 1 98 ? -12.314 11.170 10.161 1.00 94.31 98 PRO A CA 1
ATOM 747 C C . PRO A 1 98 ? -13.818 11.438 10.225 1.00 94.31 98 PRO A C 1
ATOM 749 O O . PRO A 1 98 ? -14.572 10.978 9.369 1.00 94.31 98 PRO A O 1
ATOM 752 N N . ALA A 1 99 ? -14.252 12.217 11.220 1.00 95.62 99 ALA A N 1
ATOM 753 C CA . ALA A 1 99 ? -15.671 12.444 11.497 1.00 95.62 99 ALA A CA 1
ATOM 754 C C . ALA A 1 99 ? -16.453 12.924 10.264 1.00 95.62 99 ALA A C 1
ATOM 756 O O . ALA A 1 99 ? -17.540 12.419 10.005 1.00 95.62 99 ALA A O 1
ATOM 757 N N . GLN A 1 100 ? -15.874 13.825 9.461 1.00 95.75 100 GLN A N 1
ATOM 758 C CA . GLN A 1 100 ? -16.514 14.336 8.245 1.00 95.75 100 GLN A CA 1
ATOM 759 C C . GLN A 1 100 ? -16.704 13.293 7.129 1.00 95.75 100 GLN A C 1
ATOM 761 O O . GLN A 1 100 ? -17.412 13.566 6.164 1.00 95.75 100 GLN A O 1
ATOM 766 N N . TYR A 1 101 ? -16.059 12.127 7.228 1.00 95.44 101 TYR A N 1
ATOM 767 C CA . TYR A 1 101 ? -16.122 11.063 6.225 1.00 95.44 101 TYR A CA 1
ATOM 768 C C . TYR A 1 101 ? -16.835 9.799 6.711 1.00 95.44 101 TYR A C 1
ATOM 770 O O . TYR A 1 101 ? -16.941 8.844 5.944 1.00 95.44 101 TYR A O 1
ATOM 778 N N . LYS A 1 102 ? -17.338 9.778 7.954 1.00 95.06 102 LYS A N 1
ATOM 779 C CA . LYS A 1 102 ? -17.978 8.587 8.533 1.00 95.06 102 LYS A CA 1
ATOM 780 C C . LYS A 1 102 ? -19.143 8.071 7.693 1.00 95.06 102 LYS A C 1
ATOM 782 O O . LYS A 1 102 ? -19.183 6.881 7.409 1.00 95.06 102 LYS A O 1
ATOM 787 N N . ASP A 1 103 ? -19.999 8.962 7.203 1.00 96.56 103 ASP A N 1
ATOM 788 C CA . ASP A 1 103 ? -21.172 8.588 6.399 1.00 96.56 103 ASP A CA 1
ATOM 789 C C . ASP A 1 103 ? -20.804 7.988 5.028 1.00 96.56 103 ASP A C 1
ATOM 791 O O . ASP A 1 103 ? -21.628 7.346 4.381 1.00 96.56 103 ASP A O 1
ATOM 795 N N . PHE A 1 104 ? -19.557 8.171 4.578 1.00 95.81 104 PHE A N 1
ATOM 796 C CA . PHE A 1 104 ? -19.043 7.582 3.340 1.00 95.81 104 PHE A CA 1
ATOM 797 C C . PHE A 1 104 ? -18.292 6.263 3.574 1.00 95.81 104 PHE A C 1
ATOM 799 O O . PHE A 1 104 ? -17.981 5.558 2.612 1.00 95.81 104 PHE A O 1
ATOM 806 N N . TYR A 1 105 ? -18.004 5.893 4.826 1.00 95.75 105 TYR A N 1
ATOM 807 C CA . TYR A 1 105 ? -17.302 4.654 5.162 1.00 95.75 105 TYR A CA 1
ATOM 808 C C . TYR A 1 105 ? -18.272 3.468 5.250 1.00 95.75 105 TYR A C 1
ATOM 810 O O . TYR A 1 105 ? -18.465 2.855 6.291 1.00 95.75 105 TYR A O 1
ATOM 818 N N . LEU A 1 106 ? -18.882 3.127 4.116 1.00 95.94 106 LEU A N 1
ATOM 819 C CA . LEU A 1 106 ? -19.893 2.064 4.021 1.00 95.94 106 LEU A CA 1
ATOM 820 C C . LEU A 1 106 ? -19.294 0.700 3.655 1.00 95.94 106 LEU A C 1
ATOM 822 O O . LEU A 1 106 ? -19.988 -0.314 3.637 1.00 95.94 106 LEU A O 1
ATOM 826 N N . VAL A 1 107 ? -17.994 0.656 3.351 1.00 92.81 107 VAL A N 1
ATOM 827 C CA . VAL A 1 107 ? -17.319 -0.518 2.777 1.00 92.81 107 VAL A CA 1
ATOM 828 C C . VAL A 1 107 ? -17.432 -1.765 3.661 1.00 92.81 107 VAL A C 1
ATOM 830 O O . VAL A 1 107 ? -17.499 -2.875 3.137 1.00 92.81 107 VAL A O 1
ATOM 833 N N . ARG A 1 108 ? -17.477 -1.600 4.991 1.00 92.88 108 ARG A N 1
ATOM 834 C CA . ARG A 1 108 ? -17.588 -2.713 5.949 1.00 92.88 108 ARG A CA 1
ATOM 835 C C . ARG A 1 108 ? -18.997 -3.285 6.054 1.00 92.88 108 ARG A C 1
ATOM 837 O O . ARG A 1 108 ? -19.129 -4.436 6.445 1.00 92.88 108 ARG A O 1
ATOM 844 N N . GLU A 1 109 ? -20.010 -2.526 5.651 1.00 95.12 109 GLU A N 1
ATOM 845 C CA . GLU A 1 109 ? -21.402 -2.977 5.578 1.00 95.12 109 GLU A CA 1
ATOM 846 C C . GLU A 1 109 ? -21.737 -3.517 4.182 1.00 95.12 109 GLU A C 1
ATOM 848 O O . GLU A 1 109 ? -22.356 -4.566 4.040 1.00 95.12 109 GLU A O 1
ATOM 853 N N . GLN A 1 110 ? -21.292 -2.827 3.130 1.00 96.88 110 GLN A N 1
ATOM 854 C CA . GLN A 1 110 ? -21.642 -3.155 1.746 1.00 96.88 110 GLN A CA 1
ATOM 855 C C . GLN A 1 110 ? -20.941 -4.412 1.222 1.00 96.88 110 GLN A C 1
ATOM 857 O O . GLN A 1 110 ? -21.491 -5.104 0.368 1.00 96.88 110 GLN A O 1
ATOM 862 N N . ASN A 1 111 ? -19.738 -4.717 1.721 1.00 96.81 111 ASN A N 1
ATOM 863 C CA . ASN A 1 111 ? -18.917 -5.819 1.212 1.00 96.81 111 ASN A CA 1
ATOM 864 C C . ASN A 1 111 ? -18.860 -7.029 2.150 1.00 96.81 111 ASN A C 1
ATOM 866 O O . ASN A 1 111 ? -17.960 -7.858 1.999 1.00 96.81 111 ASN A O 1
ATOM 870 N N . VAL A 1 112 ? -19.805 -7.149 3.091 1.00 97.94 112 VAL A N 1
ATOM 871 C CA . VAL A 1 112 ? -19.823 -8.237 4.086 1.00 97.94 112 VAL A CA 1
ATOM 872 C C . VAL A 1 112 ? -19.747 -9.626 3.464 1.00 97.94 112 VAL A C 1
ATOM 874 O O . VAL A 1 112 ? -19.052 -10.455 4.029 1.00 97.94 112 VAL A O 1
ATOM 877 N N . ASP A 1 113 ? -20.343 -9.837 2.285 1.00 97.81 113 ASP A N 1
ATOM 878 C CA . ASP A 1 113 ? -20.405 -11.132 1.587 1.00 97.81 113 ASP A CA 1
ATOM 879 C C . ASP A 1 113 ? -19.599 -11.156 0.268 1.00 97.81 113 ASP A C 1
ATOM 881 O O . ASP A 1 113 ? -19.849 -11.973 -0.622 1.00 97.81 113 ASP A O 1
ATOM 885 N N . SER A 1 114 ? -18.649 -10.230 0.074 1.00 97.38 114 SER A N 1
ATOM 886 C CA . SER A 1 114 ? -17.890 -10.165 -1.185 1.00 97.38 114 SER A CA 1
ATOM 887 C C . SER A 1 114 ? -16.986 -11.396 -1.398 1.00 97.38 114 SER A C 1
ATOM 889 O O . SER A 1 114 ? -16.458 -11.979 -0.463 1.00 97.38 114 SER A O 1
ATOM 891 N N . MET A 1 115 ? -16.742 -11.809 -2.645 1.00 93.12 115 MET A N 1
ATOM 892 C CA . MET A 1 115 ? -16.124 -13.123 -2.930 1.00 93.12 115 MET A CA 1
ATOM 893 C C . MET A 1 115 ? -14.678 -13.332 -2.425 1.00 93.12 115 MET A C 1
ATOM 895 O O . MET A 1 115 ? -14.181 -14.453 -2.494 1.00 93.12 115 MET A O 1
ATOM 899 N N . VAL A 1 116 ? -13.972 -12.289 -1.974 1.00 92.31 116 VAL A N 1
ATOM 900 C CA . VAL A 1 116 ? -12.551 -12.383 -1.568 1.00 92.31 116 VAL A CA 1
ATOM 901 C C . VAL A 1 116 ? -12.246 -11.529 -0.341 1.00 92.31 116 VAL A C 1
ATOM 903 O O . VAL A 1 116 ? -11.543 -11.973 0.559 1.00 92.31 116 VAL A O 1
ATOM 906 N N . ILE A 1 117 ? -12.757 -10.298 -0.306 1.00 93.88 117 ILE A N 1
ATOM 907 C CA . ILE A 1 117 ? -12.491 -9.323 0.759 1.00 93.88 117 ILE A CA 1
ATOM 908 C C . ILE A 1 117 ? -13.791 -9.118 1.551 1.00 93.88 117 ILE A C 1
ATOM 910 O O . ILE A 1 117 ? -14.313 -8.008 1.657 1.00 93.88 117 ILE A O 1
ATOM 914 N N . ASN A 1 118 ? -14.373 -10.227 2.018 1.00 96.50 118 ASN A N 1
ATOM 915 C CA . ASN A 1 118 ? -15.556 -10.236 2.879 1.00 96.50 118 ASN A CA 1
ATOM 916 C C . ASN A 1 118 ? -15.206 -9.945 4.339 1.00 96.50 118 ASN A C 1
ATOM 918 O O . ASN A 1 118 ? -14.040 -9.749 4.701 1.00 96.50 118 ASN A O 1
ATOM 922 N N . LYS A 1 119 ? -16.236 -9.939 5.188 1.00 96.94 119 LYS A N 1
ATOM 923 C CA . LYS A 1 119 ? -16.079 -9.745 6.625 1.00 96.94 119 LYS A CA 1
ATOM 924 C C . LYS A 1 119 ? -15.121 -10.775 7.233 1.00 96.94 119 LYS A C 1
ATOM 926 O O . LYS A 1 119 ? -14.205 -10.386 7.950 1.00 96.94 119 LYS A O 1
ATOM 931 N N . GLU A 1 120 ? -15.278 -12.059 6.918 1.00 97.44 120 GLU A N 1
ATOM 932 C CA . GLU A 1 120 ? -14.455 -13.130 7.491 1.00 97.44 120 GLU A CA 1
ATOM 933 C C . GLU A 1 120 ? -12.975 -12.984 7.115 1.00 97.44 120 GLU A C 1
ATOM 935 O O . GLU A 1 120 ? -12.097 -13.152 7.965 1.00 97.44 120 GLU A O 1
ATOM 940 N N . ALA A 1 121 ? -12.679 -12.637 5.858 1.00 95.75 121 ALA A N 1
ATOM 941 C CA . ALA A 1 121 ? -11.313 -12.399 5.405 1.00 95.75 121 ALA A CA 1
ATOM 942 C C . ALA A 1 121 ? -10.687 -11.184 6.104 1.00 95.75 121 ALA A C 1
ATOM 944 O 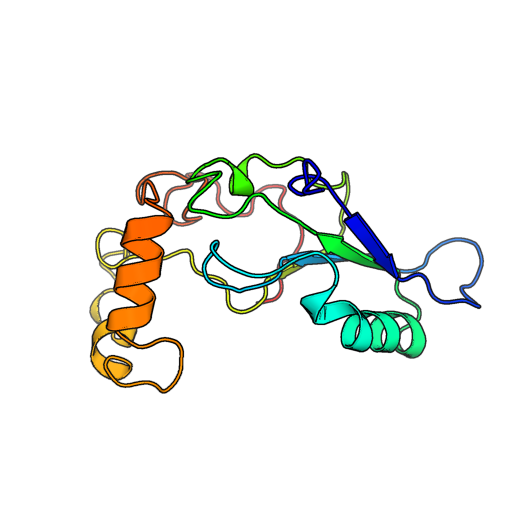O . ALA A 1 121 ? -9.526 -11.236 6.515 1.00 95.75 121 ALA A O 1
ATOM 945 N N . MET A 1 122 ? -11.448 -10.101 6.275 1.00 95.75 122 MET A N 1
ATOM 946 C CA . MET A 1 122 ? -10.969 -8.908 6.975 1.00 95.75 122 MET A CA 1
ATOM 947 C C . MET A 1 122 ? -10.744 -9.164 8.469 1.00 95.75 122 MET A C 1
ATOM 949 O O . MET A 1 122 ? -9.708 -8.755 8.995 1.00 95.75 122 MET A O 1
ATOM 953 N N . ASP A 1 123 ? -11.648 -9.893 9.133 1.00 95.50 123 ASP A N 1
ATOM 954 C CA . ASP A 1 123 ? -11.494 -10.318 10.530 1.00 95.50 123 ASP A CA 1
ATOM 955 C C . ASP A 1 123 ? -10.221 -11.167 10.702 1.00 95.50 123 ASP A C 1
ATOM 957 O O . ASP A 1 123 ? -9.443 -10.957 11.636 1.00 95.50 123 ASP A O 1
ATOM 961 N N . PHE A 1 124 ? -9.968 -12.094 9.769 1.00 95.50 124 PHE A N 1
ATOM 962 C CA . PHE A 1 124 ? -8.746 -12.897 9.749 1.00 95.50 124 PHE A CA 1
ATOM 963 C C . PHE A 1 124 ? -7.489 -12.026 9.608 1.00 95.50 124 PHE A C 1
ATOM 965 O O . PHE A 1 124 ? -6.549 -12.177 10.393 1.00 95.50 124 PHE A O 1
ATOM 972 N N . VAL A 1 125 ? -7.475 -11.096 8.645 1.00 95.44 125 VAL A N 1
ATOM 973 C CA . VAL A 1 125 ? -6.345 -10.179 8.422 1.00 95.44 125 VAL A CA 1
ATOM 974 C C . VAL A 1 125 ? -6.064 -9.354 9.674 1.00 95.44 125 VAL A C 1
ATOM 976 O O . VAL A 1 125 ? -4.914 -9.279 10.104 1.00 95.44 125 VAL A O 1
ATOM 979 N N . LEU A 1 126 ? -7.090 -8.774 10.299 1.00 94.94 126 LEU A N 1
ATOM 980 C CA . LEU A 1 126 ? -6.942 -7.984 11.522 1.00 94.94 126 LEU A CA 1
ATOM 981 C C . LEU A 1 126 ? -6.391 -8.820 12.683 1.00 94.94 126 LEU A C 1
ATOM 983 O O . LEU A 1 126 ? -5.454 -8.391 13.363 1.00 94.94 126 LEU A O 1
ATOM 987 N N . ALA A 1 127 ? -6.915 -10.031 12.882 1.00 96.06 127 ALA A N 1
ATOM 988 C CA . ALA A 1 127 ? -6.463 -10.933 13.938 1.00 96.06 127 ALA A CA 1
ATOM 989 C C . ALA A 1 127 ? -5.007 -11.389 13.743 1.00 96.06 127 ALA A C 1
ATOM 991 O O . ALA A 1 127 ? -4.249 -11.501 14.716 1.00 96.06 127 ALA A O 1
ATOM 992 N N . ALA A 1 128 ? -4.600 -11.635 12.496 1.00 96.38 128 ALA A N 1
ATOM 993 C CA . ALA A 1 128 ? -3.240 -12.032 12.170 1.00 96.38 128 ALA A CA 1
ATOM 994 C C . ALA A 1 128 ? -2.279 -10.837 12.261 1.00 96.38 128 ALA A C 1
ATOM 996 O O . ALA A 1 128 ? -1.286 -10.891 12.992 1.00 96.38 128 ALA A O 1
ATOM 997 N N . TYR A 1 129 ? -2.569 -9.745 11.552 1.00 96.31 129 TYR A N 1
ATOM 998 C CA . TYR A 1 129 ? -1.675 -8.594 11.406 1.00 96.31 129 TYR A CA 1
ATOM 999 C C . TYR A 1 129 ? -1.535 -7.779 12.694 1.00 96.31 129 TYR A C 1
ATOM 1001 O O . TYR A 1 129 ? -0.429 -7.333 13.006 1.00 96.31 129 TYR A O 1
ATOM 1009 N N . ARG A 1 130 ? -2.625 -7.657 13.468 1.00 96.00 130 ARG A N 1
ATOM 1010 C CA . ARG A 1 130 ? -2.722 -6.869 14.709 1.00 96.00 130 ARG A CA 1
ATOM 1011 C C . ARG A 1 130 ? -2.141 -5.455 14.562 1.00 96.00 130 ARG A C 1
ATOM 1013 O O . ARG A 1 130 ? -1.193 -5.122 15.276 1.00 96.00 130 ARG A O 1
ATOM 1020 N N . PRO A 1 131 ? -2.659 -4.641 13.626 1.00 96.25 131 PRO A N 1
ATOM 1021 C CA . PRO A 1 131 ? -2.160 -3.287 13.449 1.00 96.25 131 PRO A CA 1
ATOM 1022 C C . PRO A 1 131 ? -2.429 -2.439 14.695 1.00 96.25 131 PRO A C 1
ATOM 1024 O O . PRO A 1 131 ? -3.490 -2.546 15.311 1.00 96.25 131 PRO A O 1
ATOM 1027 N N . ASP A 1 132 ? -1.496 -1.549 15.025 1.00 97.12 132 ASP A N 1
ATOM 1028 C CA . ASP A 1 132 ? -1.827 -0.380 15.836 1.00 97.12 132 ASP A CA 1
ATOM 1029 C C . ASP A 1 132 ? -2.472 0.657 14.913 1.00 97.12 132 ASP A C 1
ATOM 1031 O O . ASP A 1 132 ? -1.785 1.328 14.138 1.00 97.12 132 ASP A O 1
ATOM 1035 N N . ILE A 1 133 ? -3.800 0.763 14.973 1.00 96.81 133 ILE A N 1
ATOM 1036 C CA . ILE A 1 133 ? -4.554 1.660 14.092 1.00 96.81 133 ILE A CA 1
ATOM 1037 C C . ILE A 1 133 ? -4.247 3.139 14.350 1.00 96.81 133 ILE A C 1
ATOM 1039 O O . ILE A 1 133 ? -4.471 3.955 13.464 1.00 96.81 133 ILE A O 1
ATOM 1043 N N . MET A 1 134 ? -3.699 3.486 15.520 1.00 96.56 134 MET A N 1
ATOM 1044 C CA . MET A 1 134 ? -3.297 4.856 15.856 1.00 96.56 134 MET A CA 1
ATOM 1045 C C . MET A 1 134 ? -1.877 5.184 15.375 1.00 96.56 134 MET A C 1
ATOM 1047 O O . MET A 1 134 ? -1.435 6.325 15.477 1.00 96.56 134 MET A O 1
ATOM 1051 N N . SER A 1 135 ? -1.143 4.205 14.841 1.00 96.12 135 SER A N 1
ATOM 1052 C CA . SER A 1 135 ? 0.217 4.414 14.360 1.00 96.12 135 SER A CA 1
ATOM 1053 C C . SER A 1 135 ? 0.241 5.024 12.958 1.00 96.12 135 SER A C 1
ATOM 1055 O O . SER A 1 135 ? -0.370 4.505 12.020 1.00 96.12 135 SER A O 1
ATOM 1057 N N . ALA A 1 136 ? 1.072 6.053 12.771 1.00 93.50 136 ALA A N 1
ATOM 1058 C CA . ALA A 1 136 ? 1.386 6.605 11.451 1.00 93.50 136 ALA A CA 1
ATOM 1059 C C . ALA A 1 136 ? 2.044 5.581 10.499 1.00 93.50 136 ALA A C 1
ATOM 1061 O O . ALA A 1 136 ? 2.041 5.780 9.287 1.00 93.50 136 ALA A O 1
ATOM 1062 N N . ALA A 1 137 ? 2.592 4.475 11.024 1.00 92.12 137 ALA A N 1
ATOM 1063 C CA . ALA A 1 137 ? 3.114 3.377 10.207 1.00 92.12 137 ALA A CA 1
ATOM 1064 C C . ALA A 1 137 ? 2.007 2.476 9.625 1.00 92.12 137 ALA A C 1
ATOM 1066 O O . ALA A 1 137 ? 2.265 1.735 8.678 1.00 92.12 137 ALA A O 1
ATOM 1067 N N . PHE A 1 138 ? 0.789 2.524 10.179 1.00 95.06 138 PHE A N 1
ATOM 1068 C CA . PHE A 1 138 ? -0.381 1.829 9.640 1.00 95.06 138 PHE A CA 1
ATOM 1069 C C . PHE A 1 138 ? -1.205 2.736 8.724 1.00 95.06 138 PHE A C 1
ATOM 1071 O O . PHE A 1 138 ? -1.535 2.343 7.606 1.00 95.06 138 PHE A O 1
ATOM 1078 N N . SER A 1 139 ? -1.536 3.944 9.194 1.00 94.69 139 SER A N 1
ATOM 1079 C CA . SER A 1 139 ? -2.457 4.840 8.498 1.00 94.69 139 SER A CA 1
ATOM 1080 C C . SER A 1 139 ? -1.867 6.236 8.299 1.00 94.69 139 SER A C 1
ATOM 1082 O O . SER A 1 139 ? -1.473 6.872 9.280 1.00 94.69 139 SER A O 1
ATOM 1084 N N . PRO A 1 140 ? -1.889 6.790 7.070 1.00 91.56 140 PRO A N 1
ATOM 1085 C CA . PRO A 1 140 ? -1.480 8.173 6.843 1.00 91.56 140 PRO A CA 1
ATOM 1086 C C . PRO A 1 140 ? -2.394 9.179 7.561 1.00 91.56 140 PRO A C 1
ATOM 1088 O O . PRO A 1 140 ? -1.956 10.286 7.849 1.00 91.56 140 PRO A O 1
ATOM 1091 N N . PHE A 1 141 ? -3.628 8.800 7.918 1.00 91.75 141 PHE A N 1
ATOM 1092 C CA . PHE A 1 141 ? -4.544 9.652 8.689 1.00 91.75 141 PHE A CA 1
ATOM 1093 C C . PHE A 1 141 ? -4.085 9.891 10.132 1.00 91.75 141 PHE A C 1
ATOM 1095 O O . PHE A 1 141 ? -4.601 10.789 10.789 1.00 91.75 141 PHE A O 1
ATOM 1102 N N . GLN A 1 142 ? -3.119 9.106 10.614 1.00 94.62 142 GLN A N 1
ATOM 1103 C CA . GLN A 1 142 ? -2.502 9.264 11.931 1.00 94.62 142 GLN A CA 1
ATOM 1104 C C . GLN A 1 142 ? -1.147 9.985 11.866 1.00 94.62 142 GLN A C 1
ATOM 1106 O O . GLN A 1 142 ? -0.421 10.046 12.854 1.00 94.62 142 GLN A O 1
ATOM 1111 N N . SER A 1 143 ? -0.774 10.516 10.698 1.00 92.94 143 SER A N 1
ATOM 1112 C CA . SER A 1 143 ? 0.421 11.341 10.534 1.00 92.94 143 SER A CA 1
ATOM 1113 C C . SER A 1 143 ? 0.069 12.826 10.637 1.00 92.94 143 SER A C 1
ATOM 1115 O O . SER A 1 143 ? -0.918 13.270 10.058 1.00 92.94 143 SER A O 1
ATOM 1117 N N . GLU A 1 144 ? 0.912 13.614 11.309 1.00 91.44 144 GLU A N 1
ATOM 1118 C CA . GLU A 1 144 ? 0.812 15.085 11.305 1.00 91.44 144 GLU A CA 1
ATOM 1119 C C . GLU A 1 144 ? 1.213 15.693 9.950 1.00 91.44 144 GLU A C 1
ATOM 1121 O O . GLU A 1 144 ? 0.750 16.770 9.569 1.00 91.44 144 GLU A O 1
ATOM 1126 N N . HIS A 1 145 ? 2.079 15.002 9.204 1.00 90.00 145 HIS A N 1
ATOM 1127 C CA . HIS A 1 145 ? 2.636 15.462 7.931 1.00 90.00 145 HIS A CA 1
ATOM 1128 C C . HIS A 1 145 ? 2.520 14.375 6.854 1.00 90.00 145 HIS A C 1
ATOM 1130 O O . HIS A 1 145 ? 3.536 13.971 6.272 1.00 90.00 145 HIS A O 1
ATOM 1136 N N . PRO A 1 146 ? 1.297 13.885 6.567 1.00 85.94 146 PRO A N 1
ATOM 1137 C CA . PRO A 1 146 ? 1.116 12.814 5.603 1.00 85.94 146 PRO A CA 1
ATOM 1138 C C . PRO A 1 146 ? 1.668 13.245 4.241 1.00 85.94 146 PRO A C 1
ATOM 1140 O O . PRO A 1 146 ? 1.567 14.408 3.850 1.00 85.94 146 PRO A O 1
ATOM 1143 N N . HIS A 1 147 ? 2.283 12.302 3.527 1.00 84.50 147 HIS A N 1
ATOM 1144 C CA . HIS A 1 147 ? 2.841 12.484 2.178 1.00 84.50 147 HIS A CA 1
ATOM 1145 C C . HIS A 1 147 ? 4.065 13.411 2.060 1.00 84.50 147 HIS A C 1
ATOM 1147 O O . HIS A 1 147 ? 4.685 13.453 0.996 1.00 84.50 147 HIS A O 1
ATOM 1153 N N . THR A 1 148 ? 4.475 14.114 3.120 1.00 87.75 148 THR A N 1
ATOM 1154 C CA . THR A 1 148 ? 5.673 14.969 3.076 1.00 87.75 148 THR A CA 1
ATOM 1155 C C . THR A 1 148 ? 6.922 14.125 2.836 1.00 87.75 148 THR A C 1
ATOM 1157 O O . THR A 1 148 ? 7.231 13.222 3.610 1.00 87.75 148 THR A O 1
ATOM 1160 N N . GLY A 1 149 ? 7.645 14.409 1.749 1.00 83.88 149 GLY A N 1
ATOM 1161 C CA . GLY A 1 149 ? 8.856 13.670 1.378 1.00 83.88 149 GLY A CA 1
ATOM 1162 C C . GLY A 1 149 ? 8.608 12.248 0.860 1.00 83.88 149 GLY A C 1
ATOM 1163 O O . GLY A 1 149 ? 9.571 11.520 0.624 1.00 83.88 149 GLY A O 1
ATOM 1164 N N . MET A 1 150 ? 7.347 11.843 0.668 1.00 85.06 150 MET A N 1
ATOM 1165 C CA . MET A 1 150 ? 7.008 10.567 0.039 1.00 85.06 150 MET A CA 1
ATOM 1166 C C . MET A 1 150 ? 6.999 10.710 -1.489 1.00 85.06 150 MET A C 1
ATOM 1168 O O . MET A 1 150 ? 6.628 11.769 -2.003 1.00 85.06 150 MET A O 1
ATOM 1172 N N . PRO A 1 151 ? 7.377 9.661 -2.241 1.00 88.94 151 PRO A N 1
ATOM 1173 C CA . PRO A 1 151 ? 7.196 9.671 -3.685 1.00 88.94 151 PRO A CA 1
ATOM 1174 C C . PRO A 1 151 ? 5.700 9.675 -4.044 1.00 88.94 151 PRO A C 1
ATOM 1176 O O . PRO A 1 151 ? 4.875 9.252 -3.229 1.00 88.94 151 PRO A O 1
ATOM 1179 N N . PRO A 1 152 ? 5.331 10.089 -5.269 1.00 91.44 152 PRO A N 1
ATOM 1180 C CA . PRO A 1 152 ? 3.989 9.870 -5.798 1.00 91.44 152 PRO A CA 1
ATOM 1181 C C . PRO A 1 152 ? 3.554 8.406 -5.642 1.00 91.44 152 PRO A C 1
ATOM 1183 O O . PRO A 1 152 ? 4.318 7.492 -5.970 1.00 91.44 152 PRO A O 1
ATOM 1186 N N . VAL A 1 153 ? 2.330 8.195 -5.148 1.00 90.50 153 VAL A N 1
ATOM 1187 C CA . VAL A 1 153 ? 1.744 6.865 -4.930 1.00 90.50 153 VAL A CA 1
ATOM 1188 C C . VAL A 1 153 ? 0.537 6.670 -5.842 1.00 90.50 153 VAL A C 1
ATOM 1190 O O . VAL A 1 153 ? -0.380 7.487 -5.845 1.00 90.50 153 VAL A O 1
ATOM 1193 N N . TYR A 1 154 ? 0.531 5.564 -6.581 1.00 90.50 154 TYR A N 1
ATOM 1194 C CA . TYR A 1 154 ? -0.588 5.097 -7.395 1.00 90.50 154 TYR A CA 1
ATOM 1195 C C . TYR A 1 154 ? -1.258 3.906 -6.704 1.00 90.50 154 TYR A C 1
ATOM 1197 O O . TYR A 1 154 ? -0.568 2.964 -6.307 1.00 90.50 154 TYR A O 1
ATOM 1205 N N . MET A 1 155 ? -2.580 3.955 -6.551 1.00 86.81 155 MET A N 1
ATOM 1206 C CA . MET A 1 155 ? -3.400 2.952 -5.856 1.00 86.81 155 MET A CA 1
ATOM 1207 C C . MET A 1 155 ? -4.458 2.383 -6.793 1.00 86.81 155 MET A C 1
ATOM 1209 O O . MET A 1 155 ? -4.962 3.173 -7.624 1.00 86.81 155 MET A O 1
#